Protein AF-A0A1H8V1Q1-F1 (afdb_monomer_lite)

Organism: NCBI:txid112903

Radius of gyration: 13.07 Å; chains: 1; bounding box: 33×23×37 Å

Sequence (109 aa):
MSKSIWSFQFRTKNLSFGAGTAVLDGDQLIGGDASFYHVGKLSFENDAITGSVCVNKHGTGPSFFGAIHSYTLSLTGHRKEDQMTLSGYMVENPLLKITMELTKILDLE

Structure (mmCIF, N/CA/C/O backbone):
data_AF-A0A1H8V1Q1-F1
#
_entry.id   AF-A0A1H8V1Q1-F1
#
loop_
_atom_site.group_PDB
_atom_site.id
_atom_site.type_symbol
_atom_site.label_atom_id
_atom_site.label_alt_id
_atom_site.label_comp_id
_atom_site.label_asym_id
_atom_site.label_entity_id
_atom_site.label_seq_id
_atom_site.pdbx_PDB_ins_code
_atom_site.Cartn_x
_atom_site.Cartn_y
_atom_site.Cartn_z
_atom_site.occupancy
_atom_site.B_iso_or_equiv
_atom_site.auth_seq_id
_atom_site.auth_comp_id
_atom_site.auth_asym_id
_atom_site.auth_atom_id
_atom_site.pdbx_PDB_model_num
ATOM 1 N N . MET A 1 1 ? -7.227 -4.914 16.277 1.00 68.31 1 MET A N 1
ATOM 2 C CA . MET A 1 1 ? -8.084 -4.355 15.210 1.00 68.31 1 MET A CA 1
ATOM 3 C C . MET A 1 1 ? -9.034 -5.443 14.758 1.00 68.31 1 MET A C 1
ATOM 5 O O . MET A 1 1 ? -8.582 -6.578 14.663 1.00 68.31 1 MET A O 1
ATOM 9 N N . SER A 1 2 ? -10.302 -5.111 14.514 1.00 86.38 2 SER A N 1
ATOM 10 C CA . SER A 1 2 ? -11.204 -5.960 13.731 1.00 86.38 2 SER A CA 1
ATOM 11 C C . SER A 1 2 ? -10.679 -6.086 12.304 1.00 86.38 2 SER A C 1
ATOM 13 O O . SER A 1 2 ? -10.030 -5.170 11.782 1.00 86.38 2 SER A O 1
ATOM 15 N N . LYS A 1 3 ? -10.958 -7.225 11.676 1.00 96.50 3 LYS A N 1
ATOM 16 C CA . LYS A 1 3 ? -10.709 -7.413 10.254 1.00 96.50 3 LYS A CA 1
ATOM 17 C C . LYS A 1 3 ? -11.553 -6.412 9.463 1.00 96.50 3 LYS A C 1
ATOM 19 O O . LYS A 1 3 ? -12.691 -6.153 9.831 1.00 96.50 3 LYS A O 1
ATOM 24 N N . SER A 1 4 ? -11.014 -5.808 8.411 1.00 97.44 4 SER A N 1
ATOM 25 C CA . SER A 1 4 ? -11.718 -4.747 7.672 1.00 97.44 4 SER A CA 1
ATOM 26 C C . SER A 1 4 ? -11.265 -4.641 6.220 1.00 97.44 4 SER A C 1
ATOM 28 O O . SER A 1 4 ? -10.133 -4.996 5.890 1.00 97.44 4 SER A O 1
ATOM 30 N N . ILE A 1 5 ? -12.146 -4.140 5.350 1.00 98.19 5 ILE A N 1
ATOM 31 C CA . ILE A 1 5 ? -11.843 -3.818 3.949 1.00 98.19 5 ILE A CA 1
ATOM 32 C C . ILE A 1 5 ? -11.594 -2.318 3.823 1.00 98.19 5 ILE A C 1
ATOM 34 O O . ILE A 1 5 ? -12.357 -1.500 4.337 1.00 98.19 5 ILE A O 1
ATOM 38 N N . TRP A 1 6 ? -10.561 -1.963 3.073 1.00 98.12 6 TRP A N 1
ATOM 39 C CA . TRP A 1 6 ? -10.142 -0.599 2.790 1.00 98.12 6 TRP A CA 1
ATOM 40 C C . TRP A 1 6 ? -10.051 -0.386 1.283 1.00 98.12 6 TRP A C 1
ATOM 42 O O . TRP A 1 6 ? -9.513 -1.224 0.558 1.00 98.12 6 TRP A O 1
ATOM 52 N N . SER A 1 7 ? -10.538 0.760 0.818 1.00 98.31 7 SER A N 1
ATOM 53 C CA . SER A 1 7 ? -10.117 1.313 -0.471 1.00 98.31 7 SER A CA 1
ATOM 54 C C . SER A 1 7 ? -8.823 2.085 -0.273 1.00 98.31 7 SER A C 1
ATOM 56 O O . SER A 1 7 ? -8.621 2.685 0.785 1.00 98.31 7 SER A O 1
ATOM 58 N N . PHE A 1 8 ? -7.956 2.092 -1.278 1.00 97.06 8 PHE A N 1
ATOM 59 C CA . PHE A 1 8 ? -6.773 2.939 -1.278 1.00 97.06 8 PHE A CA 1
ATOM 60 C C . PHE A 1 8 ? -6.594 3.638 -2.617 1.00 97.06 8 PHE A C 1
ATOM 62 O O . PHE A 1 8 ? -6.915 3.092 -3.673 1.00 97.06 8 PHE A O 1
ATOM 69 N N . GLN A 1 9 ? -6.033 4.837 -2.562 1.00 96.00 9 GLN A N 1
ATOM 70 C CA . GLN A 1 9 ? -5.498 5.555 -3.709 1.00 96.00 9 GLN A CA 1
ATOM 71 C C . GLN A 1 9 ? -4.041 5.879 -3.431 1.00 96.00 9 GLN A C 1
ATOM 73 O O . GLN A 1 9 ? -3.677 6.193 -2.298 1.00 96.00 9 GLN A O 1
ATOM 78 N N . PHE A 1 10 ? -3.204 5.829 -4.458 1.00 91.81 10 PHE A N 1
ATOM 79 C CA . PHE A 1 10 ? -1.795 6.168 -4.330 1.00 91.81 10 PHE A CA 1
ATOM 80 C C . PHE A 1 10 ? -1.329 7.100 -5.436 1.00 91.81 10 PHE A C 1
ATOM 82 O O . PHE A 1 10 ? -1.878 7.130 -6.540 1.00 91.81 10 PHE A O 1
ATOM 89 N N . ARG A 1 11 ? -0.285 7.869 -5.125 1.00 90.56 11 ARG A N 1
ATOM 90 C CA . ARG A 1 11 ? 0.373 8.798 -6.043 1.00 90.56 11 ARG A CA 1
ATOM 91 C C . ARG A 1 11 ? 1.884 8.694 -5.897 1.00 90.56 11 ARG A C 1
ATOM 93 O O . ARG A 1 11 ? 2.412 8.516 -4.799 1.00 90.56 11 ARG A O 1
ATOM 100 N N . THR A 1 12 ? 2.584 8.846 -7.014 1.00 85.81 12 THR A N 1
ATOM 101 C CA . THR A 1 12 ? 4.044 9.004 -7.051 1.00 85.81 12 THR A CA 1
ATOM 102 C C . THR A 1 12 ? 4.417 10.419 -7.484 1.00 85.81 12 THR A C 1
ATOM 104 O O . THR A 1 12 ? 3.600 11.157 -8.039 1.00 85.81 12 THR A O 1
ATOM 107 N N . LYS A 1 13 ? 5.681 10.802 -7.269 1.00 77.12 13 LYS A N 1
ATOM 108 C CA . LYS A 1 13 ? 6.198 12.135 -7.625 1.00 77.12 13 LYS A CA 1
ATOM 109 C C . LYS A 1 13 ? 6.028 12.495 -9.111 1.00 77.12 13 LYS A C 1
ATOM 111 O O . LYS A 1 13 ? 5.884 13.669 -9.426 1.00 77.12 13 LYS A O 1
ATOM 116 N N . ASN A 1 14 ? 6.010 11.497 -9.997 1.00 71.62 14 ASN A N 1
ATOM 117 C CA . ASN A 1 14 ? 5.927 11.679 -11.450 1.00 71.62 14 ASN A CA 1
ATOM 118 C C . ASN A 1 14 ? 4.492 11.523 -11.991 1.00 71.62 14 ASN A C 1
ATOM 120 O O . ASN A 1 14 ? 4.309 11.119 -13.133 1.00 71.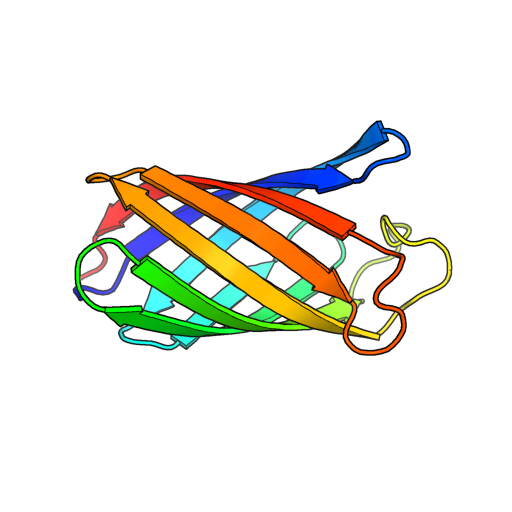62 14 ASN A O 1
ATOM 124 N N . LEU A 1 15 ? 3.476 11.833 -11.174 1.00 63.22 15 LEU A N 1
ATOM 125 C CA . LEU A 1 15 ? 2.047 11.836 -11.531 1.00 63.22 15 LEU A CA 1
ATOM 126 C C . LEU A 1 15 ? 1.417 10.470 -11.857 1.00 63.22 15 LEU A C 1
ATOM 128 O O . LEU A 1 15 ? 0.231 10.431 -12.178 1.00 63.22 15 LEU A O 1
ATOM 132 N N . SER A 1 16 ? 2.129 9.347 -11.707 1.00 74.94 16 SER A N 1
ATOM 133 C CA . SER A 1 16 ? 1.477 8.030 -11.743 1.00 74.94 16 SER A CA 1
ATOM 134 C C . SER A 1 16 ? 0.527 7.907 -10.552 1.00 74.94 16 SER A C 1
ATOM 136 O O . SER A 1 16 ? 0.941 8.116 -9.404 1.00 74.94 16 SER A O 1
ATOM 138 N N . PHE A 1 17 ? -0.727 7.566 -10.837 1.00 84.56 17 PHE A N 1
ATOM 139 C CA . PHE A 1 17 ? -1.787 7.348 -9.860 1.00 84.56 17 PHE A CA 1
ATOM 140 C C . PHE A 1 17 ? -2.378 5.950 -10.032 1.00 84.56 17 PHE A C 1
ATOM 142 O O . PHE A 1 17 ? -2.346 5.380 -11.122 1.00 84.56 17 PHE A O 1
ATOM 149 N N . GLY A 1 18 ? -2.942 5.416 -8.959 1.00 89.81 18 GLY A N 1
ATOM 150 C CA . GLY A 1 18 ? -3.667 4.156 -8.991 1.00 89.81 18 GLY A CA 1
ATOM 151 C C . GLY A 1 18 ? -4.567 4.010 -7.778 1.00 89.81 18 GLY A C 1
ATOM 152 O O . GLY A 1 18 ? -4.506 4.805 -6.837 1.00 89.81 18 GLY A O 1
ATOM 153 N N . ALA A 1 19 ? -5.431 3.006 -7.831 1.00 94.75 19 ALA A N 1
ATOM 154 C CA . ALA A 1 19 ? -6.362 2.695 -6.765 1.00 94.75 19 ALA A CA 1
ATOM 155 C C . ALA A 1 19 ? -6.590 1.189 -6.694 1.00 94.75 19 ALA A C 1
ATOM 157 O O . ALA A 1 19 ? -6.453 0.479 -7.692 1.00 94.75 19 ALA A O 1
ATOM 158 N N . GLY A 1 20 ? -6.968 0.720 -5.515 1.00 96.50 20 GLY A N 1
ATOM 159 C CA . GLY A 1 20 ? -7.251 -0.682 -5.275 1.00 96.50 20 GLY A CA 1
ATOM 160 C C . GLY A 1 20 ? -7.924 -0.894 -3.932 1.00 96.50 20 GLY A C 1
ATOM 161 O O . GLY A 1 20 ? -8.427 0.045 -3.305 1.00 96.50 20 GLY A O 1
ATOM 162 N N . THR A 1 21 ? -7.933 -2.145 -3.494 1.00 98.19 21 THR A N 1
ATOM 163 C CA . THR A 1 21 ? -8.544 -2.551 -2.227 1.00 98.19 21 THR A CA 1
ATOM 164 C C . THR A 1 21 ? -7.618 -3.456 -1.438 1.00 98.19 21 THR A C 1
ATOM 166 O O . THR A 1 21 ? -6.884 -4.261 -2.016 1.00 98.19 21 THR A O 1
ATOM 169 N N . ALA A 1 22 ? -7.675 -3.355 -0.117 1.00 98.19 22 ALA A N 1
ATOM 170 C CA . ALA A 1 22 ? -6.941 -4.223 0.788 1.00 98.19 22 ALA A CA 1
ATOM 171 C C . ALA A 1 22 ? -7.805 -4.634 1.979 1.00 98.19 22 ALA A C 1
ATOM 173 O O . ALA A 1 22 ? -8.652 -3.879 2.446 1.00 98.19 22 ALA A O 1
ATOM 174 N N . VAL A 1 23 ? -7.559 -5.835 2.475 1.00 98.19 23 VAL A N 1
ATOM 175 C CA . VAL A 1 23 ? -8.013 -6.320 3.769 1.00 98.19 23 VAL A CA 1
ATOM 176 C C . VAL A 1 23 ? -6.901 -6.072 4.778 1.00 98.19 23 VAL A C 1
ATOM 178 O O . VAL A 1 23 ? -5.739 -6.390 4.515 1.00 98.19 23 VAL A O 1
ATOM 181 N N . LEU A 1 24 ? -7.274 -5.524 5.930 1.00 97.31 24 LEU A N 1
ATOM 182 C CA . LEU A 1 24 ? -6.426 -5.449 7.111 1.00 97.31 24 LEU A CA 1
ATOM 183 C C . LEU A 1 24 ? -6.977 -6.423 8.155 1.00 97.31 24 LEU A C 1
ATOM 185 O O . LEU A 1 24 ? -8.130 -6.292 8.564 1.00 97.31 24 LEU A O 1
ATOM 189 N N . ASP A 1 25 ? -6.171 -7.402 8.552 1.00 96.12 25 ASP A N 1
ATOM 190 C CA . ASP A 1 25 ? -6.507 -8.439 9.532 1.00 96.12 25 ASP A CA 1
ATOM 191 C C . ASP A 1 25 ? -5.426 -8.456 10.621 1.00 96.12 25 ASP A C 1
ATOM 193 O O . ASP A 1 25 ? -4.319 -8.958 10.422 1.00 96.12 25 ASP A O 1
ATOM 197 N N . GLY A 1 26 ? -5.699 -7.796 11.749 1.00 93.81 26 GLY A N 1
ATOM 198 C CA . GLY A 1 26 ? -4.671 -7.524 12.753 1.00 93.81 26 GLY A CA 1
ATOM 199 C C . GLY A 1 26 ? -3.562 -6.616 12.206 1.00 93.81 26 GLY A C 1
ATOM 200 O O . GLY A 1 26 ? -3.823 -5.459 11.881 1.00 93.81 26 GLY A O 1
ATOM 201 N N . ASP A 1 27 ? -2.332 -7.134 12.142 1.00 95.75 27 ASP A N 1
ATOM 202 C CA . ASP A 1 27 ? -1.177 -6.456 11.538 1.00 95.75 27 ASP A CA 1
ATOM 203 C C . ASP A 1 27 ? -1.001 -6.799 10.053 1.00 95.75 27 ASP A C 1
ATOM 205 O O . ASP A 1 27 ? -0.167 -6.197 9.384 1.00 95.75 27 ASP A O 1
ATOM 209 N N . GLN A 1 28 ? -1.753 -7.761 9.518 1.00 97.69 28 GLN A N 1
ATOM 210 C CA . GLN A 1 28 ? -1.560 -8.270 8.169 1.00 97.69 28 GLN A CA 1
ATOM 211 C C . GLN A 1 28 ? -2.364 -7.464 7.151 1.00 97.69 28 GLN A C 1
ATOM 213 O O . GLN A 1 28 ? -3.575 -7.300 7.283 1.00 97.69 28 GLN A O 1
ATOM 218 N N . LEU A 1 29 ? -1.693 -7.027 6.086 1.00 97.88 29 LEU A N 1
ATOM 219 C CA . LEU A 1 29 ? -2.306 -6.368 4.939 1.00 97.88 29 LEU A CA 1
ATOM 220 C C . LEU A 1 29 ? -2.242 -7.283 3.716 1.00 97.88 29 LEU A C 1
ATOM 222 O O . LEU A 1 29 ? -1.158 -7.716 3.319 1.00 97.88 29 LEU A O 1
ATOM 226 N N . ILE A 1 30 ? -3.396 -7.553 3.107 1.00 98.19 30 ILE A N 1
ATOM 227 C CA . ILE A 1 30 ? -3.519 -8.320 1.861 1.00 98.19 30 ILE A CA 1
ATOM 228 C C . ILE A 1 30 ? -4.438 -7.556 0.921 1.00 98.19 30 ILE A C 1
ATOM 230 O O . ILE A 1 30 ? -5.578 -7.269 1.263 1.00 98.19 30 ILE A O 1
ATOM 234 N N . GLY A 1 31 ? -3.981 -7.243 -0.280 1.00 97.38 31 GLY A N 1
ATOM 235 C CA . GLY A 1 31 ? -4.783 -6.487 -1.227 1.00 97.38 31 GLY A CA 1
ATOM 236 C C . GLY A 1 31 ? -4.194 -6.481 -2.615 1.00 97.38 31 GLY A C 1
ATOM 237 O O . GLY A 1 31 ? -3.362 -7.316 -2.964 1.00 97.38 31 GLY A O 1
ATOM 238 N N . GLY A 1 32 ? -4.620 -5.515 -3.408 1.00 96.56 32 GLY A N 1
ATOM 239 C CA . GLY A 1 32 ? -4.129 -5.359 -4.759 1.00 96.56 32 GLY A CA 1
ATOM 240 C C . GLY A 1 32 ? -4.892 -4.310 -5.536 1.00 96.5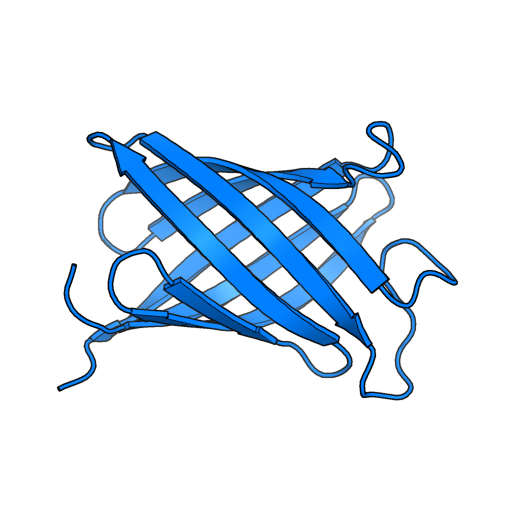6 32 GLY A C 1
ATOM 241 O O . GLY A 1 32 ? -5.832 -3.680 -5.045 1.00 96.56 3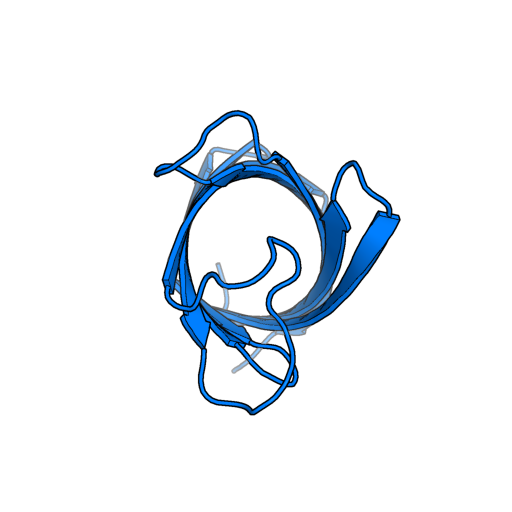2 GLY A O 1
ATOM 242 N N . ASP A 1 33 ? -4.458 -4.156 -6.769 1.00 94.06 33 ASP A N 1
ATOM 243 C CA . ASP A 1 33 ? -5.129 -3.409 -7.814 1.00 94.06 33 ASP A CA 1
ATOM 244 C C . ASP A 1 33 ? -5.279 -4.299 -9.059 1.00 94.06 33 ASP A C 1
ATOM 246 O O . ASP A 1 33 ? -5.140 -5.522 -8.997 1.00 94.06 33 ASP A O 1
ATOM 250 N N . ALA A 1 34 ? -5.581 -3.691 -10.205 1.00 92.56 34 ALA A N 1
ATOM 251 C CA . ALA A 1 34 ? -5.814 -4.406 -11.455 1.00 92.56 34 ALA A CA 1
ATOM 252 C C . ALA A 1 34 ? -4.596 -5.186 -11.991 1.00 92.56 34 ALA A C 1
ATOM 254 O O . ALA A 1 34 ? -4.735 -5.933 -12.959 1.00 92.56 34 ALA A O 1
ATOM 255 N N . SER A 1 35 ? -3.382 -4.974 -11.478 1.00 93.06 35 SER A N 1
ATOM 256 C CA . SER A 1 35 ? -2.178 -5.639 -12.000 1.00 93.06 35 SER A CA 1
ATOM 257 C C . SER A 1 35 ? -1.204 -6.123 -10.941 1.00 93.06 35 SER A C 1
ATOM 259 O O . SER A 1 35 ? -0.330 -6.935 -11.265 1.00 93.06 35 SER A O 1
ATOM 261 N N . PHE A 1 36 ? -1.357 -5.682 -9.697 1.00 95.12 36 PHE A N 1
ATOM 262 C CA . PHE A 1 36 ? -0.468 -6.021 -8.601 1.00 95.12 36 PHE A CA 1
ATOM 263 C C . PHE A 1 36 ? -1.248 -6.561 -7.412 1.00 95.12 36 PHE A C 1
ATOM 265 O O . PHE A 1 36 ? -2.344 -6.101 -7.105 1.00 95.12 36 PHE A O 1
ATOM 272 N N . TYR A 1 37 ? -0.673 -7.558 -6.745 1.00 97.25 37 TYR A N 1
ATOM 273 C CA . TYR A 1 37 ? -1.104 -7.953 -5.411 1.00 97.25 37 TYR A CA 1
ATOM 274 C C . TYR A 1 37 ? -0.103 -7.435 -4.377 1.00 97.25 37 TYR A C 1
ATOM 276 O O . TYR A 1 37 ? 1.100 -7.320 -4.636 1.00 97.25 37 TYR A O 1
ATOM 284 N N . HIS A 1 38 ? -0.623 -7.112 -3.201 1.00 96.94 38 HIS A N 1
ATOM 285 C CA . HIS A 1 38 ? 0.067 -6.484 -2.086 1.00 96.94 38 HIS A CA 1
ATOM 286 C C . HIS A 1 38 ? -0.058 -7.390 -0.870 1.00 96.94 38 HIS A C 1
ATOM 288 O O . HIS A 1 38 ? -1.170 -7.731 -0.471 1.00 96.94 38 HIS A O 1
ATOM 294 N N . VAL A 1 39 ? 1.068 -7.779 -0.279 1.00 98.38 39 VAL A N 1
ATOM 295 C CA . VAL A 1 39 ? 1.089 -8.567 0.958 1.00 98.38 39 VAL A CA 1
ATOM 296 C C . VAL A 1 39 ? 2.128 -7.974 1.885 1.00 98.38 39 VAL A C 1
ATOM 298 O O . VAL A 1 39 ? 3.277 -7.780 1.495 1.00 98.38 39 VAL A O 1
ATOM 301 N N . GLY A 1 40 ? 1.739 -7.678 3.115 1.00 98.12 40 GLY A N 1
ATOM 302 C CA . GLY A 1 40 ? 2.636 -7.031 4.053 1.00 98.12 40 GLY A CA 1
ATOM 303 C C . GLY A 1 40 ? 2.101 -6.972 5.462 1.00 98.12 40 GLY A C 1
ATOM 304 O O . GLY A 1 40 ? 1.119 -7.631 5.809 1.00 98.12 40 GLY A O 1
ATOM 305 N N . LYS A 1 41 ? 2.774 -6.155 6.264 1.00 98.19 41 LYS A N 1
ATOM 306 C CA . LYS A 1 41 ? 2.383 -5.867 7.635 1.00 98.19 41 LYS A CA 1
ATOM 307 C C . LYS A 1 41 ? 2.347 -4.373 7.901 1.00 98.19 41 LYS A C 1
ATOM 309 O O . LYS A 1 41 ? 3.241 -3.654 7.450 1.00 98.19 41 LYS A O 1
ATOM 314 N N . LEU A 1 42 ? 1.343 -3.938 8.654 1.00 97.50 42 LEU A N 1
ATOM 315 C CA . LEU A 1 42 ? 1.234 -2.608 9.238 1.00 97.50 42 LEU A CA 1
ATOM 316 C C . LEU A 1 42 ? 1.181 -2.738 10.765 1.00 97.50 42 LEU A C 1
ATOM 318 O O . LEU A 1 42 ? 0.311 -3.414 11.310 1.00 97.50 42 LEU A O 1
ATOM 322 N N . SER A 1 43 ? 2.099 -2.066 11.446 1.00 96.31 43 SER A N 1
ATOM 323 C CA . SER A 1 43 ? 2.115 -1.925 12.899 1.00 96.31 43 SER A CA 1
ATOM 324 C C . SER A 1 43 ? 1.497 -0.589 13.290 1.00 96.31 43 SER A C 1
ATOM 326 O O . SER A 1 43 ? 1.779 0.438 12.669 1.00 96.31 43 SER A O 1
ATOM 328 N N . PHE A 1 44 ? 0.685 -0.610 14.344 1.00 94.31 44 PHE A N 1
ATOM 329 C CA . PHE A 1 44 ? -0.041 0.550 14.847 1.00 94.31 44 PHE A CA 1
ATOM 330 C C . PHE A 1 44 ? 0.399 0.847 16.279 1.00 94.31 44 PHE A C 1
ATOM 332 O O . PHE A 1 44 ? 0.207 0.021 17.171 1.00 94.31 44 PHE A O 1
ATOM 339 N N . GLU A 1 45 ? 0.965 2.030 16.495 1.00 94.81 45 GLU A N 1
ATOM 340 C CA . GLU A 1 45 ? 1.324 2.546 17.816 1.00 94.81 45 GLU A CA 1
ATOM 341 C C . GLU A 1 45 ? 0.607 3.881 18.024 1.00 94.81 45 GLU A C 1
ATOM 343 O O . GLU A 1 45 ? 1.005 4.916 17.488 1.00 94.81 45 GLU A O 1
ATOM 348 N N . ASN A 1 46 ? -0.486 3.857 18.791 1.00 91.62 46 ASN A N 1
ATOM 349 C CA . ASN A 1 46 ? -1.455 4.956 18.850 1.00 91.62 46 ASN A CA 1
ATOM 350 C C . ASN A 1 46 ? -1.978 5.288 17.438 1.00 91.62 46 ASN A C 1
ATOM 352 O O . ASN A 1 46 ? -2.449 4.398 16.729 1.00 91.62 46 ASN A O 1
ATOM 356 N N . ASP A 1 47 ? -1.865 6.549 17.024 1.00 93.06 47 ASP A N 1
ATOM 357 C CA . ASP A 1 47 ? -2.228 6.996 15.681 1.00 93.06 47 ASP A CA 1
ATOM 358 C C . ASP A 1 47 ? -1.099 6.799 14.665 1.00 93.06 47 ASP A C 1
ATOM 360 O O . ASP A 1 47 ? -1.326 7.008 13.478 1.00 93.06 47 ASP A O 1
ATOM 364 N N . ALA A 1 48 ? 0.109 6.408 15.086 1.00 97.38 48 ALA A N 1
ATOM 365 C CA . ALA A 1 48 ? 1.239 6.213 14.186 1.00 97.38 48 ALA A CA 1
ATOM 366 C C . ALA A 1 48 ? 1.192 4.834 13.520 1.00 97.38 48 ALA A C 1
ATOM 368 O O . ALA A 1 48 ? 0.917 3.815 14.157 1.00 97.38 48 ALA A O 1
ATOM 369 N N . ILE A 1 49 ? 1.508 4.810 12.228 1.00 97.94 49 ILE A N 1
ATOM 370 C CA . ILE A 1 49 ? 1.586 3.596 11.419 1.00 97.94 49 ILE A CA 1
ATOM 371 C C . ILE A 1 49 ? 3.016 3.433 10.923 1.00 97.94 49 ILE A C 1
ATOM 373 O O . ILE A 1 49 ? 3.614 4.380 10.407 1.00 97.94 49 ILE A O 1
ATOM 377 N N . THR A 1 50 ? 3.538 2.216 11.010 1.00 98.38 50 THR A N 1
ATOM 378 C CA . THR A 1 50 ? 4.730 1.780 10.273 1.00 98.38 50 THR A CA 1
ATOM 379 C C . THR A 1 50 ? 4.411 0.497 9.523 1.00 98.38 50 THR A C 1
ATOM 381 O O . THR A 1 50 ? 3.508 -0.238 9.912 1.00 98.38 50 THR A O 1
ATOM 384 N N . GLY A 1 51 ? 5.104 0.211 8.427 1.00 97.81 51 GLY A N 1
ATOM 385 C CA . GLY A 1 51 ? 4.792 -0.989 7.668 1.00 97.81 51 GLY A CA 1
ATOM 386 C C . GLY A 1 51 ? 5.797 -1.362 6.601 1.00 97.81 51 GLY A C 1
ATOM 387 O O . GLY A 1 51 ? 6.591 -0.543 6.142 1.00 97.81 51 GLY A O 1
ATOM 388 N N . SER A 1 52 ? 5.718 -2.625 6.197 1.00 98.44 52 SER A N 1
ATOM 389 C CA . SER A 1 52 ? 6.476 -3.193 5.088 1.00 98.44 52 SER A CA 1
ATOM 390 C C . SER A 1 52 ? 5.535 -4.010 4.212 1.00 98.44 52 SER A C 1
ATOM 392 O O . SER A 1 52 ? 4.858 -4.914 4.709 1.00 98.44 52 SER A O 1
ATOM 394 N N . VAL A 1 53 ? 5.452 -3.669 2.926 1.00 98.38 53 VAL A N 1
ATOM 395 C CA . VAL A 1 53 ? 4.513 -4.283 1.977 1.00 98.38 53 VAL A CA 1
ATOM 396 C C . VAL A 1 53 ? 5.241 -4.716 0.716 1.00 98.38 53 VAL A C 1
ATOM 398 O O . VAL A 1 53 ? 5.829 -3.896 0.017 1.00 98.38 53 VAL A O 1
ATOM 401 N N . CYS A 1 54 ? 5.156 -6.002 0.396 1.00 97.94 54 CYS A N 1
ATOM 402 C CA . CYS A 1 54 ? 5.635 -6.559 -0.858 1.00 97.94 54 CYS A CA 1
ATOM 403 C C . CYS A 1 54 ? 4.576 -6.371 -1.944 1.00 97.94 54 CYS A C 1
ATOM 405 O O . CYS A 1 54 ? 3.422 -6.779 -1.781 1.00 97.94 54 CYS A O 1
ATOM 407 N N . VAL A 1 55 ? 4.985 -5.798 -3.068 1.00 95.88 55 VAL A N 1
ATOM 408 C CA . VAL A 1 55 ? 4.151 -5.554 -4.243 1.00 95.88 55 VAL A CA 1
ATOM 409 C C . VAL A 1 55 ? 4.633 -6.450 -5.369 1.00 95.88 55 VAL A C 1
ATOM 411 O O . VAL A 1 55 ? 5.813 -6.432 -5.703 1.00 95.88 55 VAL A O 1
ATOM 414 N N . ASN A 1 56 ? 3.736 -7.242 -5.953 1.00 95.94 56 ASN A N 1
ATOM 415 C CA . ASN A 1 56 ? 4.082 -8.225 -6.976 1.00 95.94 56 ASN A CA 1
ATOM 416 C C . ASN A 1 56 ? 3.088 -8.196 -8.134 1.00 95.94 56 ASN A C 1
ATOM 418 O O . ASN A 1 56 ? 1.872 -8.176 -7.935 1.00 95.94 56 ASN A O 1
ATOM 422 N N . LYS A 1 57 ? 3.615 -8.219 -9.357 1.00 94.69 57 LYS A N 1
ATOM 423 C CA . LYS A 1 57 ? 2.826 -8.190 -10.586 1.00 94.69 57 LYS A CA 1
ATOM 424 C C . LYS A 1 57 ? 2.168 -9.544 -10.848 1.00 94.69 57 LYS A C 1
ATOM 426 O O . LYS A 1 57 ? 2.834 -10.574 -10.816 1.00 94.69 57 LYS A O 1
ATOM 431 N N . HIS A 1 58 ? 0.885 -9.524 -11.188 1.00 93.50 58 HIS A N 1
ATOM 432 C CA . HIS A 1 58 ? 0.143 -10.685 -11.696 1.00 93.50 58 HIS A CA 1
ATOM 433 C C . HIS A 1 58 ? -0.625 -10.381 -12.993 1.00 93.50 58 HIS A C 1
ATOM 435 O O . HIS A 1 58 ? -0.968 -11.300 -13.732 1.00 93.50 58 HIS A O 1
ATOM 441 N N . GLY A 1 59 ? -0.906 -9.104 -13.273 1.00 89.38 59 GLY A N 1
ATOM 442 C CA . GLY A 1 59 ? -1.594 -8.658 -14.483 1.00 89.38 59 GLY A CA 1
ATOM 443 C C . GLY A 1 59 ? -0.643 -8.140 -15.561 1.00 89.38 59 GLY A C 1
ATOM 444 O O . GLY A 1 59 ? 0.579 -8.139 -15.416 1.00 89.38 59 GLY A O 1
ATOM 445 N N . THR A 1 60 ? -1.210 -7.661 -16.665 1.00 85.62 60 THR A N 1
ATOM 446 C CA . THR A 1 60 ? -0.452 -7.127 -17.808 1.00 85.62 60 THR A CA 1
ATOM 447 C C . THR A 1 60 ? -0.137 -5.635 -17.692 1.00 85.62 60 THR A C 1
ATOM 449 O O . THR A 1 60 ? 0.726 -5.147 -18.424 1.00 85.62 60 THR A O 1
ATOM 452 N N . GLY A 1 61 ? -0.765 -4.913 -16.758 1.00 79.94 61 GLY A N 1
ATOM 453 C CA . GLY A 1 61 ? -0.571 -3.475 -16.583 1.00 79.94 61 GLY A CA 1
ATOM 454 C C . GLY A 1 61 ? 0.866 -3.089 -16.197 1.00 79.94 61 GLY A C 1
ATOM 455 O O . GLY A 1 61 ? 1.617 -3.895 -15.629 1.00 79.94 61 GLY A O 1
ATOM 456 N N . PRO A 1 62 ? 1.302 -1.865 -16.537 1.00 75.19 62 PRO A N 1
ATOM 457 C CA . PRO A 1 62 ? 2.622 -1.371 -16.156 1.00 75.19 62 PRO A CA 1
ATOM 458 C C . PRO A 1 62 ? 2.707 -1.137 -14.639 1.00 75.19 62 PRO A C 1
ATOM 460 O O . PRO A 1 62 ? 1.710 -0.780 -14.014 1.00 75.19 62 PRO A O 1
ATOM 463 N N . SER A 1 63 ? 3.897 -1.293 -14.043 1.00 73.31 63 SER A N 1
ATOM 464 C CA . SER A 1 63 ? 4.124 -0.768 -12.690 1.00 73.31 63 SER A CA 1
ATOM 465 C C . SER A 1 63 ? 4.198 0.753 -12.747 1.00 73.31 63 SER A C 1
ATOM 467 O O . SER A 1 63 ? 4.732 1.340 -13.691 1.00 73.31 63 SER A O 1
ATOM 469 N N . PHE A 1 64 ? 3.709 1.402 -11.695 1.00 69.44 64 PHE A N 1
ATOM 470 C CA . PHE A 1 64 ? 3.821 2.847 -11.522 1.00 69.44 64 PHE A CA 1
ATOM 471 C C . PHE A 1 64 ? 5.270 3.332 -11.381 1.00 69.44 64 PHE A C 1
ATOM 473 O O . PHE A 1 64 ? 5.538 4.513 -11.608 1.00 69.44 64 PHE A O 1
ATOM 480 N N . PHE A 1 65 ? 6.202 2.430 -11.062 1.00 76.81 65 PHE A N 1
ATOM 481 C CA . PHE A 1 65 ? 7.642 2.681 -11.044 1.00 76.81 65 PHE A CA 1
ATOM 482 C C . PHE A 1 65 ? 8.370 2.194 -12.314 1.00 76.81 65 PHE A C 1
ATOM 484 O O . PHE A 1 65 ? 9.596 2.120 -12.331 1.00 76.81 65 PHE A O 1
ATOM 491 N N . GLY A 1 66 ? 7.644 1.882 -13.394 1.00 75.44 66 GLY A N 1
ATOM 492 C CA . GLY A 1 66 ? 8.216 1.470 -14.679 1.00 75.44 66 GLY A CA 1
ATOM 493 C C . GLY A 1 66 ? 8.254 -0.049 -14.867 1.00 75.44 66 GLY A C 1
ATOM 494 O O . GLY A 1 66 ? 7.281 -0.742 -14.585 1.00 75.44 66 GLY A O 1
ATOM 495 N N . ALA A 1 67 ? 9.360 -0.592 -15.379 1.00 77.38 67 ALA A N 1
ATOM 496 C CA . ALA A 1 67 ? 9.514 -2.023 -15.684 1.00 77.38 67 ALA A CA 1
ATOM 497 C C . ALA A 1 67 ? 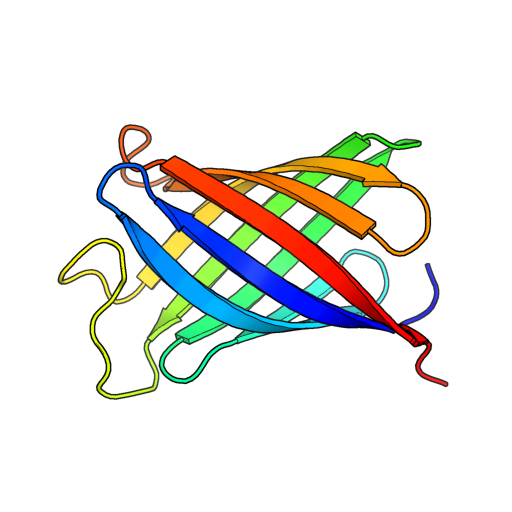9.867 -2.875 -14.444 1.00 77.38 67 ALA A C 1
ATOM 499 O O . ALA A 1 67 ? 10.724 -3.753 -14.504 1.00 77.38 67 ALA A O 1
ATOM 500 N N . ILE A 1 68 ? 9.236 -2.589 -13.303 1.00 84.25 68 ILE A N 1
ATOM 501 C CA . ILE A 1 68 ? 9.496 -3.271 -12.030 1.00 84.25 68 ILE A CA 1
ATOM 502 C C . ILE A 1 68 ? 8.320 -4.197 -11.724 1.00 84.25 68 ILE A C 1
ATOM 504 O O . ILE A 1 68 ? 7.169 -3.767 -11.701 1.00 84.25 68 ILE A O 1
ATOM 508 N N . HIS A 1 69 ? 8.599 -5.483 -11.512 1.00 89.94 69 HIS A N 1
ATOM 509 C CA . HIS A 1 69 ? 7.565 -6.508 -11.324 1.00 89.94 69 HIS A CA 1
ATOM 510 C C . HIS A 1 69 ? 7.406 -6.973 -9.876 1.00 89.94 69 HIS A C 1
ATOM 512 O O . HIS A 1 69 ? 6.366 -7.527 -9.535 1.00 89.94 69 HIS A O 1
ATOM 518 N N . SER A 1 70 ? 8.415 -6.747 -9.038 1.00 93.94 70 SER A N 1
ATOM 519 C CA . SER A 1 70 ? 8.388 -7.068 -7.615 1.00 93.94 70 SER A CA 1
ATOM 520 C C . SER A 1 70 ? 9.244 -6.062 -6.855 1.00 93.94 70 SER A C 1
ATOM 522 O O . SER A 1 70 ? 10.320 -5.703 -7.339 1.00 93.94 70 SER A O 1
ATOM 524 N N . TYR A 1 71 ? 8.740 -5.552 -5.735 1.00 95.31 71 TYR A N 1
ATOM 525 C CA . TYR A 1 71 ? 9.449 -4.606 -4.871 1.00 95.31 71 TYR A CA 1
ATOM 526 C C . TYR A 1 71 ? 8.823 -4.536 -3.483 1.00 95.31 71 TYR A C 1
ATOM 528 O O . TYR A 1 71 ? 7.675 -4.940 -3.275 1.00 95.31 71 TYR A O 1
ATOM 536 N N . THR A 1 72 ? 9.567 -3.962 -2.544 1.00 97.75 72 THR A N 1
ATOM 537 C CA . THR A 1 72 ? 9.136 -3.772 -1.161 1.00 97.75 72 THR A CA 1
ATOM 538 C C . THR A 1 72 ? 8.937 -2.292 -0.875 1.00 97.75 72 THR A C 1
ATOM 540 O O . THR A 1 72 ? 9.809 -1.465 -1.135 1.00 97.75 72 THR A O 1
ATOM 543 N N . LEU A 1 73 ? 7.792 -1.935 -0.304 1.00 97.25 73 LEU A N 1
ATOM 544 C CA . LEU A 1 73 ? 7.514 -0.595 0.196 1.00 97.25 73 LEU A CA 1
ATOM 545 C C . LEU A 1 73 ? 7.756 -0.539 1.700 1.00 97.25 73 LEU A C 1
ATOM 547 O O . LEU A 1 73 ? 7.147 -1.299 2.448 1.00 97.25 73 LEU A O 1
ATOM 551 N N . SER A 1 74 ? 8.590 0.405 2.132 1.00 98.44 74 SER A N 1
ATOM 552 C CA . SER A 1 74 ? 8.678 0.838 3.528 1.00 98.44 74 SER A CA 1
ATOM 553 C C . SER A 1 74 ? 7.738 2.020 3.727 1.00 98.44 74 SER A C 1
ATOM 555 O O . SER A 1 74 ? 7.844 3.017 3.005 1.00 98.44 74 SER A O 1
ATOM 557 N N . LEU A 1 75 ? 6.799 1.896 4.662 1.00 98.44 75 LEU A N 1
ATOM 558 C CA . LEU A 1 75 ? 5.689 2.823 4.854 1.00 98.44 75 LEU A CA 1
ATOM 559 C C . LEU A 1 75 ? 5.681 3.387 6.273 1.00 98.44 75 LEU A C 1
ATOM 561 O O . LEU A 1 75 ? 5.890 2.667 7.248 1.00 98.44 75 LEU A O 1
ATOM 565 N N . THR A 1 76 ? 5.356 4.668 6.385 1.00 98.56 76 THR A N 1
ATOM 566 C CA . THR A 1 76 ? 5.016 5.335 7.640 1.00 98.56 76 THR A CA 1
ATOM 567 C C . THR A 1 76 ? 3.809 6.234 7.438 1.00 98.56 76 THR A C 1
ATOM 569 O O . THR A 1 76 ? 3.528 6.689 6.327 1.00 98.56 76 THR A O 1
ATOM 572 N N . GLY A 1 77 ? 3.069 6.512 8.500 1.00 98.00 77 GLY A N 1
ATOM 573 C CA . GLY A 1 77 ? 1.906 7.369 8.376 1.00 98.00 77 GLY A CA 1
ATOM 574 C C . GLY A 1 77 ? 1.115 7.509 9.653 1.00 98.00 77 GLY A C 1
ATOM 575 O O . GLY A 1 77 ? 1.630 7.267 10.744 1.00 98.00 77 GLY A O 1
ATOM 576 N N . HIS A 1 78 ? -0.138 7.911 9.493 1.00 97.62 78 HIS A N 1
ATOM 577 C CA . HIS A 1 78 ? -1.057 8.062 10.604 1.00 97.62 78 HIS A CA 1
ATOM 578 C C . HIS A 1 78 ? -2.461 7.579 10.264 1.00 97.62 78 HIS A C 1
ATOM 580 O O . HIS A 1 78 ? -2.909 7.660 9.115 1.00 97.62 78 HIS A O 1
ATOM 586 N N . ARG A 1 79 ? -3.158 7.094 11.288 1.00 95.31 79 ARG A N 1
ATOM 587 C CA . ARG A 1 79 ? -4.576 6.753 11.242 1.00 95.31 79 ARG A CA 1
ATOM 588 C C . ARG A 1 79 ? -5.388 7.862 11.893 1.00 95.31 79 ARG A C 1
ATOM 590 O O . ARG A 1 79 ? -5.009 8.385 12.933 1.00 95.31 79 ARG A O 1
ATOM 597 N N . LYS A 1 80 ? -6.545 8.160 11.312 1.00 95.06 80 LYS A N 1
ATOM 598 C CA . LYS A 1 80 ? -7.603 8.931 11.956 1.00 95.06 80 LYS A CA 1
ATOM 599 C C . LYS A 1 80 ? -8.940 8.277 11.635 1.00 95.06 80 LYS A C 1
ATOM 601 O O . LYS A 1 80 ? -9.407 8.361 10.505 1.00 95.06 80 LYS A O 1
ATOM 606 N N . GLU A 1 81 ? -9.530 7.615 12.629 1.00 92.00 81 GLU A N 1
ATOM 607 C CA . GLU A 1 81 ? -10.814 6.910 12.498 1.00 92.00 81 GLU A CA 1
ATOM 608 C C . GLU A 1 81 ? -10.806 5.906 11.322 1.00 92.00 81 GLU A C 1
ATOM 610 O O . GLU A 1 81 ? -10.063 4.914 11.336 1.00 92.00 81 GLU A O 1
ATOM 615 N N . ASP A 1 82 ? -11.610 6.184 10.297 1.00 96.38 82 ASP A N 1
ATOM 616 C CA . ASP A 1 82 ? -11.802 5.370 9.098 1.00 96.38 82 ASP A CA 1
ATOM 617 C C . ASP A 1 82 ? -10.946 5.843 7.918 1.00 96.38 82 ASP A C 1
ATOM 619 O O . ASP A 1 82 ? -11.168 5.441 6.777 1.00 96.38 82 ASP A O 1
ATOM 623 N N . GLN A 1 83 ? -9.929 6.662 8.193 1.00 97.56 83 GLN A N 1
ATOM 624 C CA . GLN A 1 83 ? -8.938 7.100 7.221 1.00 97.56 83 GLN A CA 1
ATOM 625 C C . GLN A 1 83 ? -7.512 6.779 7.669 1.00 97.56 83 GLN A C 1
ATOM 627 O O . GLN A 1 83 ? -7.172 6.836 8.855 1.00 97.56 83 GLN A O 1
ATOM 632 N N . MET A 1 84 ? -6.654 6.464 6.701 1.00 97.62 84 MET A N 1
ATOM 633 C CA . MET A 1 84 ? -5.209 6.381 6.903 1.00 97.62 84 MET A CA 1
ATOM 634 C C . MET A 1 84 ? -4.483 7.163 5.820 1.00 97.62 84 MET A C 1
ATOM 636 O O . MET A 1 84 ? -4.805 7.044 4.638 1.00 97.62 84 MET A O 1
ATOM 640 N N . THR A 1 85 ? -3.452 7.890 6.228 1.00 97.94 85 THR A N 1
ATOM 641 C CA . THR A 1 85 ? -2.521 8.549 5.314 1.00 97.94 85 THR A CA 1
ATOM 642 C C . THR A 1 85 ? -1.165 7.896 5.480 1.00 97.94 85 THR A C 1
ATOM 644 O O . THR A 1 85 ? -0.583 7.949 6.564 1.00 97.94 85 THR A O 1
ATOM 647 N N . LEU A 1 86 ? -0.652 7.292 4.412 1.00 98.00 86 LEU A N 1
ATOM 648 C CA . LEU A 1 86 ? 0.647 6.631 4.385 1.00 98.00 86 LEU A CA 1
ATOM 649 C C . LEU A 1 86 ? 1.578 7.328 3.396 1.00 98.00 86 LEU A C 1
ATOM 651 O O . LEU A 1 86 ? 1.175 7.824 2.346 1.00 98.00 86 LEU A O 1
ATOM 655 N N . SER A 1 87 ? 2.860 7.326 3.712 1.00 97.56 87 SER A N 1
ATOM 656 C CA . SER A 1 87 ? 3.932 7.767 2.834 1.00 97.56 87 SER A CA 1
ATOM 657 C C . SER A 1 87 ? 5.099 6.806 2.952 1.00 97.56 87 SER A C 1
ATOM 659 O O . SER A 1 87 ? 5.270 6.144 3.972 1.00 97.56 87 SER A O 1
ATOM 661 N N . GLY A 1 88 ? 5.898 6.692 1.904 1.00 96.38 88 GLY A N 1
ATOM 662 C CA . GLY A 1 88 ? 6.970 5.719 1.922 1.00 96.38 88 GLY A CA 1
ATOM 663 C C . GLY A 1 88 ? 7.853 5.752 0.701 1.00 96.38 88 GLY A C 1
ATOM 664 O O . GLY A 1 88 ? 7.809 6.677 -0.119 1.00 96.38 88 GLY A O 1
ATOM 665 N N . TYR A 1 89 ? 8.668 4.716 0.597 1.00 95.50 89 TYR A N 1
ATOM 666 C CA . TYR A 1 89 ? 9.622 4.544 -0.483 1.00 95.50 89 TYR A CA 1
ATOM 667 C C . TYR A 1 89 ? 9.834 3.068 -0.803 1.00 95.50 89 TYR A C 1
ATOM 669 O O . TYR A 1 89 ? 9.576 2.189 0.022 1.00 95.50 89 TYR A O 1
ATOM 677 N N . MET A 1 90 ? 10.323 2.812 -2.012 1.00 94.69 90 MET A N 1
ATOM 678 C CA . MET A 1 90 ? 10.795 1.493 -2.416 1.00 94.69 90 MET A CA 1
ATOM 679 C C . MET A 1 90 ? 12.116 1.181 -1.711 1.00 94.69 90 MET A C 1
ATOM 681 O O . MET A 1 90 ? 13.076 1.936 -1.855 1.00 94.69 90 MET A O 1
ATOM 685 N N . VAL A 1 91 ? 12.189 0.078 -0.969 1.00 97.19 91 VAL A N 1
ATOM 686 C CA . VAL A 1 91 ? 13.397 -0.328 -0.229 1.00 97.19 91 VAL A CA 1
ATOM 687 C C . VAL A 1 91 ? 14.588 -0.480 -1.175 1.00 97.19 91 VAL A C 1
ATOM 689 O O . VAL A 1 91 ? 15.689 -0.030 -0.866 1.00 97.19 91 VAL A O 1
ATOM 692 N N . GLU A 1 92 ? 14.351 -1.045 -2.356 1.00 95.06 92 GLU A N 1
ATOM 693 C CA . GLU A 1 92 ? 15.348 -1.292 -3.396 1.00 95.06 92 GLU A CA 1
ATOM 694 C C . GLU A 1 92 ? 15.819 -0.001 -4.090 1.00 95.06 92 GLU A C 1
ATOM 696 O O . GLU A 1 92 ? 16.910 0.038 -4.658 1.00 95.06 92 GLU A O 1
ATOM 701 N N . ASN A 1 93 ? 15.022 1.073 -4.038 1.00 93.00 93 ASN A N 1
ATOM 702 C CA . ASN A 1 93 ? 15.391 2.389 -4.553 1.00 93.00 93 ASN A CA 1
ATOM 703 C C . ASN A 1 93 ? 14.680 3.516 -3.775 1.00 93.00 93 ASN A C 1
ATOM 705 O O . ASN A 1 93 ? 13.612 3.979 -4.191 1.00 93.00 93 ASN A O 1
ATOM 709 N N . PRO A 1 94 ? 15.284 4.030 -2.686 1.00 94.62 94 PRO A N 1
ATOM 710 C CA . PRO A 1 94 ? 14.643 5.015 -1.809 1.00 94.62 94 PRO A CA 1
ATOM 711 C C . PRO A 1 94 ? 14.328 6.378 -2.449 1.00 94.62 94 PRO A C 1
ATOM 713 O O . PRO A 1 94 ? 13.628 7.204 -1.854 1.00 94.62 94 PRO A O 1
ATOM 716 N N . LEU A 1 95 ? 14.833 6.645 -3.661 1.00 92.00 95 LEU A N 1
ATOM 717 C CA . LEU A 1 95 ? 14.461 7.833 -4.435 1.00 92.00 95 LEU A CA 1
ATOM 718 C C . LEU A 1 95 ? 13.029 7.733 -4.982 1.00 92.00 95 LEU A C 1
ATOM 720 O O . LEU A 1 95 ? 12.391 8.760 -5.229 1.00 92.00 95 LEU A O 1
ATOM 724 N N . LEU A 1 96 ? 12.516 6.512 -5.145 1.00 91.31 96 LEU A N 1
ATOM 725 C CA . LEU A 1 96 ? 11.158 6.233 -5.590 1.00 91.31 96 LEU A CA 1
ATOM 726 C C . LEU A 1 96 ? 10.210 6.267 -4.394 1.00 91.31 96 LEU A C 1
ATOM 728 O O . LEU A 1 96 ? 10.172 5.353 -3.572 1.00 91.31 96 LEU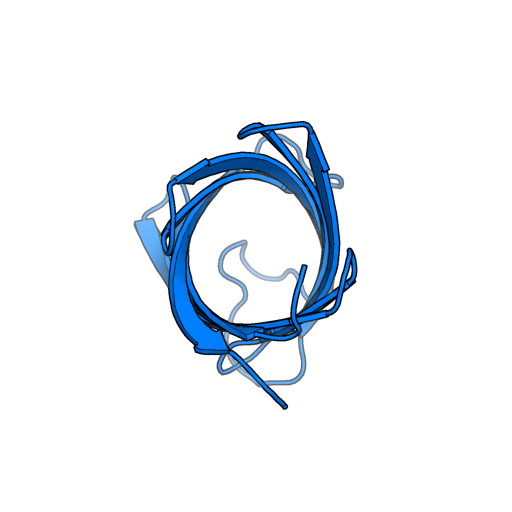 A O 1
ATOM 732 N N . LYS A 1 97 ? 9.447 7.358 -4.306 1.00 93.44 97 LYS A N 1
ATOM 733 C CA . LYS A 1 97 ? 8.533 7.647 -3.198 1.00 93.44 97 LYS A CA 1
ATOM 734 C C . LYS A 1 97 ? 7.074 7.495 -3.600 1.00 93.44 97 LYS A C 1
ATOM 736 O O . LYS A 1 97 ? 6.713 7.729 -4.757 1.00 93.44 97 LYS A O 1
ATOM 741 N N . ILE A 1 98 ? 6.248 7.173 -2.612 1.00 93.62 98 ILE A N 1
ATOM 742 C CA . ILE A 1 98 ? 4.803 6.993 -2.747 1.00 93.62 98 ILE A CA 1
ATOM 743 C C . ILE A 1 98 ? 4.070 7.679 -1.593 1.00 93.62 98 ILE A C 1
ATOM 745 O O . ILE A 1 98 ? 4.565 7.716 -0.465 1.00 93.62 98 ILE A O 1
ATOM 749 N N . THR A 1 99 ? 2.887 8.210 -1.877 1.00 95.88 99 THR A N 1
ATOM 750 C CA . THR A 1 99 ? 1.902 8.626 -0.872 1.00 95.88 99 THR A CA 1
ATOM 751 C C . THR A 1 99 ? 0.589 7.918 -1.144 1.00 95.88 99 THR A C 1
ATOM 753 O O . THR A 1 99 ? 0.238 7.702 -2.306 1.00 95.88 99 THR A O 1
ATOM 756 N N . MET A 1 100 ? -0.128 7.548 -0.090 1.00 96.44 100 MET A N 1
ATOM 757 C CA . MET A 1 100 ? -1.364 6.783 -0.175 1.00 96.44 100 MET A CA 1
ATOM 758 C C . MET A 1 100 ? -2.387 7.300 0.822 1.00 96.44 100 MET A C 1
ATOM 760 O O . MET A 1 100 ? -2.052 7.636 1.956 1.00 96.44 100 MET A O 1
ATOM 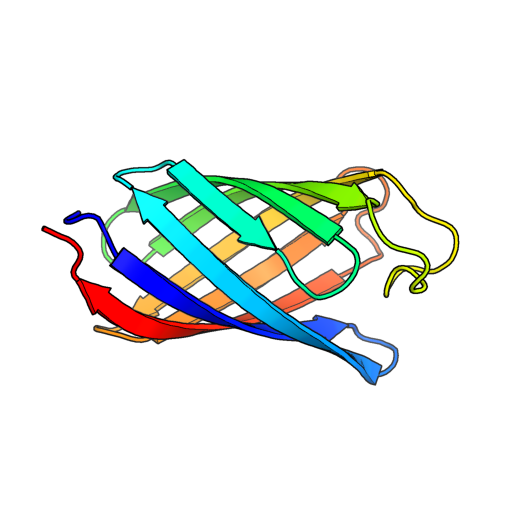764 N N . GLU A 1 101 ? -3.637 7.296 0.393 1.00 97.69 101 GLU A N 1
ATOM 765 C CA . GLU A 1 101 ? -4.796 7.591 1.221 1.00 97.69 101 GLU A CA 1
ATOM 766 C C . GLU A 1 101 ? -5.697 6.366 1.201 1.00 97.69 101 GLU A C 1
ATOM 768 O O . GLU A 1 101 ? -6.012 5.833 0.133 1.00 97.69 101 GLU A O 1
ATOM 773 N N . LEU A 1 102 ? -6.078 5.894 2.383 1.00 98.12 102 LEU A N 1
ATOM 774 C CA . LEU A 1 102 ? -6.949 4.745 2.558 1.00 98.12 102 LEU A CA 1
ATOM 775 C C . LEU A 1 102 ? -8.217 5.176 3.277 1.00 98.12 102 LEU A C 1
ATOM 777 O O . LEU A 1 102 ? -8.160 5.957 4.224 1.00 98.12 102 LEU A O 1
ATOM 781 N N . THR A 1 103 ? -9.353 4.636 2.846 1.00 98.38 103 THR A N 1
ATOM 782 C CA . THR A 1 103 ? -10.653 4.825 3.501 1.00 98.38 103 THR A CA 1
ATOM 783 C C . THR A 1 103 ? -11.278 3.467 3.787 1.00 98.38 103 THR A C 1
ATOM 785 O O . THR A 1 103 ? -11.386 2.630 2.880 1.00 98.38 103 THR A O 1
ATOM 788 N N . LYS A 1 104 ? -11.683 3.247 5.041 1.00 97.75 104 LYS A N 1
ATOM 789 C CA . LYS A 1 104 ? -12.360 2.023 5.475 1.00 97.75 104 LYS A CA 1
ATOM 790 C C . LYS A 1 104 ? -13.703 1.923 4.761 1.00 97.75 104 LYS A C 1
ATOM 792 O O . LYS A 1 104 ? -14.474 2.877 4.752 1.00 97.75 104 LYS A O 1
ATOM 797 N N . ILE A 1 105 ? -13.970 0.772 4.157 1.00 97.88 105 ILE A N 1
ATOM 798 C CA . ILE A 1 105 ? -15.252 0.471 3.513 1.00 97.88 105 ILE A CA 1
ATOM 799 C C . ILE A 1 105 ? -16.190 -0.168 4.534 1.00 97.88 105 ILE A C 1
ATOM 801 O O . ILE A 1 105 ? -17.316 0.288 4.704 1.00 97.88 105 ILE A O 1
ATOM 805 N N . LEU A 1 106 ? -15.730 -1.229 5.200 1.00 97.06 106 LEU A N 1
ATOM 806 C CA . LEU A 1 106 ? -16.505 -1.960 6.200 1.00 97.06 106 LEU A CA 1
ATOM 807 C C . LEU A 1 106 ? -15.600 -2.792 7.109 1.00 97.06 106 LEU A C 1
ATOM 809 O O . LEU A 1 106 ? -14.477 -3.146 6.735 1.00 97.06 106 LEU A O 1
ATOM 813 N N . ASP A 1 107 ? -16.119 -3.117 8.287 1.00 96.94 107 ASP A N 1
ATOM 814 C CA . ASP A 1 107 ? -15.578 -4.146 9.170 1.00 96.94 107 ASP A CA 1
ATOM 815 C C . ASP A 1 107 ? -16.095 -5.528 8.722 1.00 96.94 107 ASP A C 1
ATOM 817 O O . ASP A 1 107 ? -17.242 -5.663 8.299 1.00 96.94 107 ASP A O 1
ATOM 821 N N . LEU A 1 108 ? -15.226 -6.537 8.760 1.00 93.06 108 LEU A N 1
ATOM 822 C CA . LEU A 1 108 ? -15.530 -7.927 8.427 1.00 93.06 108 LEU A CA 1
ATOM 823 C C . LEU A 1 108 ? -15.803 -8.718 9.711 1.00 93.06 108 LEU A C 1
ATOM 825 O O . LEU A 1 108 ? -15.094 -8.537 10.704 1.00 93.06 108 LEU A O 1
ATOM 829 N N . GLU A 1 109 ? -16.818 -9.582 9.654 1.00 82.81 109 GLU A N 1
ATOM 830 C CA . GLU A 1 109 ? -17.182 -10.529 10.719 1.00 82.81 109 GLU A CA 1
ATOM 831 C C . GLU A 1 109 ? -16.215 -11.717 10.814 1.00 82.81 109 GLU A C 1
ATOM 833 O O . GLU A 1 109 ? -15.708 -12.175 9.758 1.00 82.81 109 GLU A O 1
#

Foldseek 3Di:
DFWFKKKKKKAWPVGDIDIWMWIDHPQWIWIDGPFKTKTWGWDDDPFKIWIKIKIAGDDPDADSVGNDGIFMWTWIWGDDDQKTWIKTATPVDRVTIMIMIMGTPDGDD

InterPro domains:
  IPR043019 T3SS negative regulator GrlR domain superfamily [G3DSA:2.40.128.380] (1-109)

pLDDT: mean 92.92, std 7.72, range [63.22, 98.56]

Secondary structure (DSSP, 8-state):
---EEEEEEEEETTS-EEEEEEEEETTEEEEE-SSEEEEEEEEEETTEEEEEEEEEE-SSSPBTTBS--EEEEEEEEEEETTEEEEEEEETTEEEEEEEEEEEEEEE--